Protein AF-A0A223EK12-F1 (afdb_monomer_lite)

Foldseek 3Di:
DDPLDQLVLVVLLVVCVVVVHHSPQFDWDDDDQKIKTKHFAPDPDDGDVVQVVSVVVCCVLLVVLVQDWDKDWDADPPDDHTGIIMIMHGNVSSSSSSVCVVVVVD

Secondary structure (DSSP, 8-state):
------HHHHHHHHHHHHTT--TTSEEEEEETTEEEEEEE---SSS--HHHHHHHHHHHHHHTTTT---EEEEEEPTTSS-EEEEEEEEEHHHHHHHHHHHHTT--

Structure (mmCIF, N/CA/C/O backbone):
data_AF-A0A223EK12-F1
#
_entry.id   AF-A0A223EK12-F1
#
loop_
_atom_site.group_PDB
_atom_site.id
_atom_site.type_symbol
_atom_site.label_atom_id
_atom_site.label_alt_id
_atom_site.label_comp_id
_atom_site.label_asym_id
_atom_site.label_entity_id
_atom_site.label_seq_id
_atom_site.pdbx_PDB_ins_code
_atom_site.Cartn_x
_atom_site.Cartn_y
_atom_site.Cartn_z
_atom_site.occupancy
_atom_site.B_iso_or_equiv
_atom_site.auth_seq_id
_atom_site.auth_comp_id
_atom_site.auth_asym_id
_atom_site.auth_atom_id
_atom_site.pdbx_PDB_model_num
ATOM 1 N N . MET A 1 1 ? -2.792 16.864 22.120 1.00 36.31 1 MET A N 1
ATOM 2 C CA . MET A 1 1 ? -2.594 16.569 20.686 1.00 36.31 1 MET A CA 1
ATOM 3 C C . MET A 1 1 ? -2.280 15.089 20.603 1.00 36.31 1 MET A C 1
ATOM 5 O O . MET A 1 1 ? -1.200 14.706 21.032 1.00 36.31 1 MET A O 1
ATOM 9 N N . GLU A 1 2 ? -3.257 14.258 20.234 1.00 40.16 2 GLU A N 1
ATOM 10 C CA . GLU A 1 2 ? -3.066 12.803 20.149 1.00 40.16 2 GLU A CA 1
ATOM 11 C C . GLU A 1 2 ? -1.922 12.493 19.183 1.00 40.16 2 GLU A C 1
ATOM 13 O O . GLU A 1 2 ? -1.894 12.980 18.052 1.00 40.16 2 GLU A O 1
ATOM 18 N N . GLN A 1 3 ? -0.952 11.708 19.649 1.00 45.91 3 GLN A N 1
ATOM 19 C CA . GLN A 1 3 ? 0.019 11.071 18.773 1.00 45.91 3 GLN A CA 1
ATOM 20 C C . GLN A 1 3 ? -0.761 10.086 17.897 1.00 45.91 3 GLN A C 1
ATOM 22 O O . GLN A 1 3 ? -1.006 8.960 18.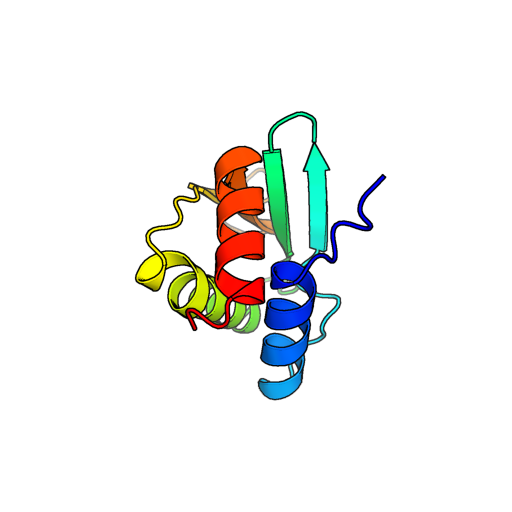311 1.00 45.91 3 GLN A O 1
ATOM 27 N N . ASN A 1 4 ? -1.193 10.525 16.713 1.00 59.78 4 ASN A N 1
ATOM 28 C CA . ASN A 1 4 ? -1.790 9.648 15.710 1.00 59.78 4 ASN A CA 1
ATOM 29 C C . ASN A 1 4 ? -0.726 8.626 15.295 1.00 59.78 4 ASN A C 1
ATOM 31 O O . ASN A 1 4 ? 0.148 8.914 14.475 1.00 59.78 4 ASN A O 1
ATOM 35 N N . HIS A 1 5 ? -0.749 7.456 15.922 1.00 80.81 5 HIS A N 1
ATOM 36 C CA . HIS A 1 5 ? 0.111 6.351 15.548 1.00 80.81 5 HIS A CA 1
ATOM 37 C C . HIS A 1 5 ? -0.327 5.878 14.157 1.00 80.81 5 HIS A C 1
ATOM 39 O O . HIS A 1 5 ? -1.495 5.555 13.953 1.00 80.81 5 HIS A O 1
ATOM 45 N N . ASP A 1 6 ? 0.586 5.862 13.184 1.00 93.06 6 ASP A N 1
ATOM 46 C CA . ASP A 1 6 ? 0.272 5.374 11.838 1.00 93.06 6 ASP A CA 1
ATOM 47 C C . ASP A 1 6 ? 0.286 3.835 11.830 1.00 93.06 6 ASP A C 1
ATOM 49 O O . ASP A 1 6 ? 1.257 3.174 11.437 1.00 93.06 6 ASP A O 1
ATOM 53 N N . TYR A 1 7 ? -0.790 3.260 12.370 1.00 95.75 7 TYR A N 1
ATOM 54 C CA . TYR A 1 7 ? -1.022 1.825 12.474 1.00 95.75 7 TYR A CA 1
ATOM 55 C C . TYR A 1 7 ? -0.958 1.141 11.111 1.00 95.75 7 TYR A C 1
ATOM 57 O O . TYR A 1 7 ? -0.351 0.074 10.998 1.00 95.75 7 TYR A O 1
ATOM 65 N N . TYR A 1 8 ? -1.525 1.753 10.068 1.00 97.44 8 TYR A N 1
ATOM 66 C CA . TYR A 1 8 ? -1.542 1.141 8.745 1.00 97.44 8 TYR A CA 1
ATOM 67 C C . TYR A 1 8 ? -0.163 1.124 8.094 1.00 97.44 8 TYR A C 1
ATOM 69 O O . TYR A 1 8 ? 0.270 0.080 7.599 1.00 97.44 8 TYR A O 1
ATOM 77 N N . GLN A 1 9 ? 0.578 2.234 8.151 1.00 97.44 9 GLN A N 1
ATOM 78 C CA . GLN A 1 9 ? 1.952 2.260 7.661 1.00 97.44 9 GLN A CA 1
ATOM 79 C C . GLN A 1 9 ? 2.816 1.214 8.377 1.00 97.44 9 GLN A C 1
ATOM 81 O O . GLN A 1 9 ? 3.620 0.524 7.739 1.00 97.44 9 GLN A O 1
ATOM 86 N N . ASN A 1 10 ? 2.650 1.071 9.692 1.00 96.50 10 ASN A N 1
ATOM 87 C CA . ASN A 1 10 ? 3.373 0.079 10.481 1.00 96.50 10 ASN A CA 1
ATOM 88 C C . ASN A 1 10 ? 2.979 -1.358 10.116 1.00 96.50 10 ASN A C 1
ATOM 90 O O . ASN A 1 10 ? 3.866 -2.202 9.959 1.00 96.50 10 ASN A O 1
ATOM 94 N N . LEU A 1 11 ? 1.686 -1.633 9.934 1.00 97.06 11 LEU A N 1
ATOM 95 C CA . LEU A 1 11 ? 1.184 -2.930 9.484 1.00 97.06 11 LEU A CA 1
ATOM 96 C C . LEU A 1 11 ? 1.762 -3.297 8.115 1.00 97.06 11 LEU A C 1
ATOM 98 O O . LEU A 1 11 ? 2.393 -4.345 7.984 1.00 97.06 11 LEU A O 1
ATOM 102 N N . LEU A 1 12 ? 1.629 -2.418 7.118 1.00 98.06 12 LEU A N 1
ATOM 103 C CA . LEU A 1 12 ? 2.088 -2.701 5.759 1.00 98.06 12 LEU A CA 1
ATOM 104 C C . LEU A 1 12 ? 3.598 -2.967 5.716 1.00 98.06 12 LEU A C 1
ATOM 106 O O . LEU A 1 12 ? 4.042 -3.910 5.062 1.00 98.06 12 LEU A O 1
ATOM 110 N N . LYS A 1 13 ? 4.401 -2.192 6.459 1.00 97.94 13 LYS A N 1
ATOM 111 C CA . LYS A 1 13 ? 5.852 -2.421 6.568 1.00 97.94 13 LYS A CA 1
ATOM 112 C C . LYS A 1 13 ? 6.188 -3.764 7.220 1.00 97.94 13 LYS A C 1
ATOM 114 O O . LYS A 1 13 ? 7.140 -4.416 6.791 1.00 97.94 13 LYS A O 1
ATOM 119 N N . ARG A 1 14 ? 5.435 -4.182 8.245 1.00 97.56 14 ARG A N 1
ATOM 120 C CA . ARG A 1 14 ? 5.609 -5.496 8.890 1.00 97.56 14 ARG A CA 1
ATOM 121 C C . ARG A 1 14 ? 5.259 -6.636 7.938 1.00 97.56 14 ARG A C 1
ATOM 123 O O . ARG A 1 14 ? 6.043 -7.574 7.845 1.00 97.56 14 ARG A O 1
ATOM 130 N N . LEU A 1 15 ? 4.155 -6.521 7.201 1.00 97.88 15 LEU A N 1
ATOM 131 C CA . LEU A 1 15 ? 3.748 -7.507 6.196 1.00 97.88 15 LEU A CA 1
ATOM 132 C C . LEU A 1 15 ? 4.772 -7.609 5.058 1.00 97.88 15 LEU A C 1
ATOM 134 O O . LEU A 1 15 ? 5.193 -8.707 4.718 1.00 97.88 15 LEU A O 1
ATOM 138 N N . CYS A 1 16 ? 5.283 -6.476 4.559 1.00 98.12 16 CYS A N 1
ATOM 139 C CA . CYS A 1 16 ? 6.381 -6.482 3.587 1.00 98.12 16 CYS A CA 1
ATOM 140 C C . CYS A 1 16 ? 7.594 -7.254 4.121 1.00 98.12 16 CYS A C 1
ATOM 142 O O . CYS A 1 16 ? 8.130 -8.113 3.429 1.00 98.12 16 CYS A O 1
ATOM 144 N N . LYS A 1 17 ? 8.005 -6.987 5.370 1.00 98.12 17 LYS A N 1
ATOM 145 C CA . LYS A 1 17 ? 9.133 -7.691 5.993 1.00 98.12 17 LYS A CA 1
ATOM 146 C C . LYS A 1 17 ? 8.875 -9.199 6.113 1.00 98.12 17 LYS A C 1
ATOM 148 O O . LYS A 1 17 ? 9.807 -9.968 5.899 1.00 98.12 17 LYS A O 1
ATOM 153 N N . ALA A 1 18 ? 7.650 -9.611 6.446 1.00 97.62 18 ALA A N 1
ATOM 154 C CA . ALA A 1 18 ? 7.262 -11.022 6.518 1.00 97.62 18 ALA A CA 1
ATOM 155 C C . ALA A 1 18 ? 7.359 -11.723 5.148 1.00 97.62 18 ALA A C 1
ATOM 157 O O . ALA A 1 18 ? 7.792 -12.869 5.080 1.00 97.62 18 ALA A O 1
ATOM 158 N N . ASP A 1 19 ? 7.079 -10.997 4.064 1.00 96.19 19 ASP A N 1
ATOM 159 C CA . ASP A 1 19 ? 7.184 -11.475 2.679 1.00 96.19 19 ASP A CA 1
ATOM 160 C C . ASP A 1 19 ? 8.599 -11.355 2.074 1.00 96.19 19 ASP A C 1
ATOM 162 O O . ASP A 1 19 ? 8.779 -11.527 0.865 1.00 96.19 19 ASP A O 1
ATOM 166 N N . ASN A 1 20 ? 9.619 -11.068 2.893 1.00 97.00 20 ASN A N 1
ATOM 167 C CA . ASN A 1 20 ? 10.999 -10.780 2.472 1.00 97.00 20 ASN A CA 1
ATOM 168 C C . ASN A 1 20 ? 11.133 -9.576 1.518 1.00 97.00 20 ASN A C 1
ATOM 170 O O . ASN A 1 20 ? 12.100 -9.471 0.767 1.00 97.00 20 ASN A O 1
ATOM 174 N N . ILE A 1 21 ? 10.190 -8.635 1.575 1.00 97.38 21 ILE A N 1
ATOM 175 C CA . ILE A 1 21 ? 10.208 -7.378 0.826 1.00 97.38 21 ILE A CA 1
ATOM 176 C C . ILE A 1 21 ? 10.767 -6.272 1.725 1.00 97.38 21 ILE A C 1
ATOM 178 O O . ILE A 1 21 ? 10.422 -6.150 2.904 1.00 97.38 21 ILE A O 1
ATOM 182 N N . SER A 1 22 ? 11.616 -5.406 1.168 1.00 96.81 22 SER A N 1
ATOM 183 C CA . SER A 1 22 ? 12.147 -4.263 1.917 1.00 96.81 22 SER A CA 1
ATOM 184 C C . SER A 1 22 ? 11.012 -3.363 2.441 1.00 96.81 22 SER A C 1
ATOM 186 O O . SER A 1 22 ? 10.236 -2.836 1.639 1.00 96.81 22 SER A O 1
ATOM 188 N N . PRO A 1 23 ? 10.943 -3.057 3.754 1.00 96.38 23 PRO A N 1
ATOM 189 C CA . PRO A 1 23 ? 9.908 -2.181 4.317 1.00 96.38 23 PRO A CA 1
ATOM 190 C C . PRO A 1 23 ? 10.051 -0.715 3.872 1.00 96.38 23 PRO A C 1
ATOM 192 O O . PRO A 1 23 ? 9.219 0.124 4.201 1.00 96.38 23 PRO A O 1
ATOM 195 N N . ARG A 1 24 ? 11.121 -0.380 3.137 1.00 96.06 24 ARG A N 1
ATOM 196 C CA . ARG A 1 24 ? 11.322 0.935 2.507 1.00 96.06 24 ARG A CA 1
ATOM 197 C C . ARG A 1 24 ? 10.750 1.013 1.088 1.00 96.06 24 ARG A C 1
ATOM 199 O O . ARG A 1 24 ? 10.794 2.087 0.489 1.00 96.06 24 ARG A O 1
ATOM 206 N N . LYS A 1 25 ? 10.279 -0.112 0.537 1.00 96.19 25 LYS A N 1
ATOM 207 C CA . LYS A 1 25 ? 9.710 -0.182 -0.809 1.00 96.19 25 LYS A CA 1
ATOM 208 C C . LYS A 1 25 ? 8.378 0.568 -0.923 1.00 96.19 25 LYS A C 1
ATOM 210 O O . LYS A 1 25 ? 8.308 1.417 -1.810 1.00 96.19 25 LYS A O 1
ATOM 215 N N . PRO A 1 26 ? 7.374 0.353 -0.046 1.00 97.69 26 PRO A N 1
ATOM 216 C CA . PRO A 1 26 ? 6.223 1.246 0.014 1.00 97.69 26 PRO A CA 1
ATOM 217 C C . PRO A 1 26 ? 6.640 2.572 0.663 1.00 97.69 26 PRO A C 1
ATOM 219 O O . PRO A 1 26 ? 6.977 2.629 1.850 1.00 97.69 26 PRO A O 1
ATOM 222 N N . ARG A 1 27 ? 6.643 3.652 -0.119 1.00 98.00 27 ARG A N 1
ATOM 223 C CA . ARG A 1 27 ? 6.964 5.002 0.363 1.00 98.00 27 ARG A CA 1
ATOM 224 C C . ARG A 1 27 ? 5.688 5.797 0.557 1.00 98.00 27 ARG A C 1
ATOM 226 O O . ARG A 1 27 ? 4.921 5.949 -0.380 1.00 98.00 27 ARG A O 1
ATOM 233 N N . PHE A 1 28 ? 5.495 6.307 1.763 1.00 97.75 28 PHE A N 1
ATOM 234 C CA . PHE A 1 28 ? 4.313 7.074 2.128 1.00 97.75 28 PHE A CA 1
ATOM 235 C C . PHE A 1 28 ? 4.601 8.557 1.951 1.00 97.75 28 PHE A C 1
ATOM 237 O O . PHE A 1 28 ? 5.664 9.035 2.349 1.00 97.75 28 PHE A O 1
ATOM 244 N N . GLU A 1 29 ? 3.642 9.264 1.381 1.00 97.06 29 GLU A N 1
ATOM 245 C CA . GLU A 1 29 ? 3.665 10.700 1.172 1.00 97.06 29 GLU A CA 1
ATOM 246 C C . GLU A 1 29 ? 2.306 11.270 1.578 1.00 97.06 29 GLU A C 1
ATOM 248 O O . GLU A 1 29 ? 1.264 10.729 1.215 1.00 97.06 29 GLU A O 1
ATOM 253 N N . ASN A 1 30 ? 2.320 12.350 2.355 1.00 95.38 30 ASN A N 1
ATOM 254 C CA . ASN A 1 30 ? 1.114 13.069 2.748 1.00 95.38 30 ASN A CA 1
ATOM 255 C C . ASN A 1 30 ? 1.078 14.382 1.967 1.00 95.38 30 ASN A C 1
ATOM 257 O O . ASN A 1 30 ? 1.989 15.196 2.119 1.00 95.38 30 ASN A O 1
ATOM 261 N N . ILE A 1 31 ? 0.042 14.585 1.154 1.00 93.19 31 ILE A N 1
ATOM 262 C CA . ILE A 1 31 ? -0.157 15.806 0.366 1.00 93.19 31 ILE A CA 1
ATOM 263 C C . ILE A 1 31 ? -1.567 16.303 0.649 1.00 93.19 31 ILE A C 1
ATOM 265 O O . ILE A 1 31 ? -2.527 15.643 0.268 1.00 93.19 31 ILE A O 1
ATOM 269 N N . GLU A 1 32 ? -1.685 17.455 1.311 1.00 92.88 32 GLU A N 1
ATOM 270 C CA . GLU A 1 32 ? -2.973 18.085 1.636 1.00 92.88 32 GLU A CA 1
ATOM 271 C C . GLU A 1 32 ? -3.965 17.096 2.295 1.00 92.88 32 GLU A C 1
ATOM 273 O O . GLU A 1 32 ? -3.774 16.686 3.453 1.00 92.88 32 GLU A O 1
ATOM 278 N N . ASP A 1 33 ? -4.993 16.701 1.538 1.00 95.25 33 ASP A N 1
ATOM 279 C CA . ASP A 1 33 ? -6.088 15.807 1.920 1.00 95.25 33 ASP A CA 1
ATOM 280 C C . ASP A 1 33 ? -5.938 14.384 1.359 1.00 95.25 33 ASP A C 1
ATOM 282 O O . ASP A 1 33 ? -6.898 13.609 1.336 1.00 95.25 33 ASP A O 1
ATOM 286 N N . LEU A 1 34 ? -4.728 14.012 0.939 1.00 96.94 34 LEU A N 1
ATOM 287 C CA . LEU A 1 34 ? -4.395 12.706 0.384 1.00 96.94 34 LEU A CA 1
ATOM 288 C C . LEU A 1 34 ? -3.227 12.052 1.127 1.00 96.94 34 LEU A C 1
ATOM 290 O O . LEU A 1 34 ? -2.255 12.703 1.520 1.00 96.94 34 LEU A O 1
ATOM 294 N N . VAL A 1 35 ? -3.302 10.727 1.244 1.00 97.94 35 VAL A N 1
ATOM 295 C CA . VAL A 1 35 ? -2.173 9.877 1.635 1.00 97.94 35 VAL A CA 1
ATOM 296 C C . VAL A 1 35 ? -1.846 8.958 0.471 1.00 97.94 35 VAL A C 1
ATOM 298 O O . VAL A 1 35 ? -2.703 8.201 0.014 1.00 97.94 35 VAL A O 1
ATOM 301 N N . ILE A 1 36 ? -0.614 9.034 -0.022 1.00 98.44 36 ILE A N 1
ATOM 302 C CA . ILE A 1 36 ? -0.156 8.314 -1.208 1.00 98.44 36 ILE A CA 1
ATOM 303 C C . ILE A 1 36 ? 0.917 7.308 -0.805 1.00 98.44 36 ILE A C 1
ATOM 305 O O . ILE A 1 36 ? 1.894 7.648 -0.140 1.00 98.44 36 ILE A O 1
ATOM 309 N N . ILE A 1 37 ? 0.759 6.062 -1.239 1.00 98.50 37 ILE A N 1
ATOM 310 C CA . ILE A 1 37 ? 1.763 5.008 -1.124 1.00 98.50 37 ILE A CA 1
ATOM 311 C C . ILE A 1 37 ? 2.353 4.772 -2.510 1.00 98.50 37 ILE A C 1
ATOM 313 O O . ILE A 1 37 ? 1.700 4.229 -3.400 1.00 98.50 37 ILE A O 1
ATOM 317 N N . HIS A 1 38 ? 3.608 5.165 -2.689 1.00 98.31 38 HIS A N 1
ATOM 318 C CA . HIS A 1 38 ? 4.380 4.910 -3.898 1.00 98.31 38 HIS A CA 1
ATOM 319 C C . HIS A 1 38 ? 5.079 3.561 -3.800 1.00 98.31 38 HIS A C 1
ATOM 321 O O . HIS A 1 38 ? 5.876 3.328 -2.887 1.00 98.31 38 HIS A O 1
ATOM 327 N N . VAL A 1 39 ? 4.844 2.700 -4.785 1.00 97.94 39 VAL A N 1
ATOM 328 C CA . VAL A 1 39 ? 5.511 1.405 -4.928 1.00 97.94 39 VAL A CA 1
ATOM 329 C C . VAL A 1 39 ? 6.304 1.416 -6.229 1.00 97.94 39 VAL A C 1
ATOM 331 O O . VAL A 1 39 ? 5.751 1.276 -7.321 1.00 97.94 39 VAL A O 1
ATOM 334 N N . LYS A 1 40 ? 7.614 1.655 -6.116 1.00 97.06 40 LYS A N 1
ATOM 335 C CA . LYS A 1 40 ? 8.500 1.811 -7.273 1.00 97.06 40 LYS A CA 1
ATOM 336 C C . LYS A 1 40 ? 8.842 0.462 -7.908 1.00 97.06 40 LYS A C 1
ATOM 338 O O . LYS A 1 40 ? 9.268 -0.460 -7.210 1.00 97.06 40 LYS A O 1
ATOM 343 N N . ASN A 1 41 ? 8.736 0.398 -9.233 1.00 96.19 41 ASN A N 1
ATOM 344 C CA . ASN A 1 41 ? 9.272 -0.682 -10.048 1.00 96.19 41 ASN A CA 1
ATOM 345 C C . ASN A 1 41 ? 10.785 -0.484 -10.220 1.00 96.19 41 ASN A C 1
ATOM 347 O O . ASN A 1 41 ? 11.228 0.547 -10.728 1.00 96.19 41 ASN A O 1
ATOM 351 N N . HIS A 1 42 ? 11.593 -1.452 -9.788 1.00 93.25 42 HIS A N 1
ATOM 352 C CA . HIS A 1 42 ? 13.054 -1.349 -9.907 1.00 93.25 42 HIS A CA 1
ATOM 353 C C . HIS A 1 42 ? 13.599 -2.026 -11.167 1.00 93.25 42 HIS A C 1
ATOM 355 O O . HIS A 1 42 ? 14.759 -1.807 -11.520 1.00 93.25 42 HIS A O 1
ATOM 361 N N . LEU A 1 43 ? 12.778 -2.812 -11.869 1.00 92.25 43 LEU A N 1
ATOM 362 C CA . LEU A 1 43 ? 13.200 -3.486 -13.089 1.00 92.25 43 LEU A CA 1
ATOM 363 C C . LEU A 1 43 ? 13.284 -2.512 -14.272 1.00 92.25 43 LEU A C 1
ATOM 365 O O . LEU A 1 43 ? 12.510 -1.558 -14.412 1.00 92.25 43 LEU A O 1
ATOM 369 N N . LYS A 1 44 ? 14.280 -2.742 -15.133 1.00 88.00 44 LYS A N 1
ATOM 370 C CA . LYS A 1 44 ? 14.411 -2.009 -16.398 1.00 88.00 44 LYS A CA 1
ATOM 371 C C . LYS A 1 44 ? 13.404 -2.499 -17.432 1.00 88.00 44 LYS A C 1
ATOM 373 O O . LYS A 1 44 ? 12.830 -1.685 -18.147 1.00 88.00 44 LYS A O 1
ATOM 378 N N . GLU A 1 45 ? 13.182 -3.804 -17.453 1.00 87.19 45 GLU A N 1
ATOM 379 C CA . GLU A 1 45 ? 12.268 -4.493 -18.353 1.00 87.19 45 GLU A CA 1
ATOM 380 C C . GLU A 1 45 ? 11.321 -5.353 -17.517 1.00 87.19 45 GLU A C 1
ATOM 382 O O . GLU A 1 45 ? 11.748 -6.027 -16.578 1.00 87.19 45 GLU A O 1
ATOM 387 N N . GLY A 1 46 ? 10.028 -5.291 -17.835 1.00 88.19 46 GLY A N 1
ATOM 388 C CA . GLY A 1 46 ? 8.984 -5.982 -17.085 1.00 88.19 46 GLY A CA 1
ATOM 389 C C . GLY A 1 46 ? 8.587 -5.294 -15.776 1.00 88.19 46 GLY A C 1
ATOM 390 O O . GLY A 1 46 ? 8.863 -4.111 -15.541 1.00 88.19 46 GLY A O 1
ATOM 391 N N . VAL A 1 47 ? 7.890 -6.059 -14.935 1.00 91.62 47 VAL A N 1
ATOM 392 C CA . VAL A 1 47 ? 7.328 -5.578 -13.673 1.00 91.62 47 VAL A CA 1
ATOM 393 C C . VAL A 1 47 ? 7.873 -6.382 -12.504 1.00 91.62 47 VAL A C 1
ATOM 395 O O . VAL A 1 47 ? 7.844 -7.609 -12.483 1.00 91.62 47 VAL A O 1
ATOM 398 N N . ASP A 1 48 ? 8.363 -5.649 -11.518 1.00 93.31 48 ASP A N 1
ATOM 399 C CA . ASP A 1 48 ? 8.843 -6.151 -10.246 1.00 93.31 48 ASP A CA 1
ATOM 400 C C . ASP A 1 48 ? 7.705 -6.841 -9.480 1.00 93.31 48 ASP A C 1
ATOM 402 O O . ASP A 1 48 ? 6.715 -6.213 -9.098 1.00 93.31 48 ASP A O 1
ATOM 406 N N . LEU A 1 49 ? 7.842 -8.151 -9.260 1.00 95.25 49 LEU A N 1
ATOM 407 C CA . LEU A 1 49 ? 6.821 -8.965 -8.598 1.00 95.25 49 LEU A CA 1
ATOM 408 C C . LEU A 1 49 ? 6.476 -8.438 -7.198 1.00 95.25 49 LEU A C 1
ATOM 410 O O . LEU A 1 49 ? 5.330 -8.552 -6.761 1.00 95.25 49 LEU A O 1
ATOM 414 N N . GLU A 1 50 ? 7.431 -7.831 -6.491 1.00 96.19 50 GLU A N 1
ATOM 415 C CA . GLU A 1 50 ? 7.157 -7.275 -5.167 1.00 96.19 50 GLU A CA 1
ATOM 416 C C . GLU A 1 50 ? 6.175 -6.096 -5.242 1.00 96.19 50 GLU A C 1
ATOM 418 O O . GLU A 1 50 ? 5.450 -5.865 -4.278 1.00 96.19 50 GLU A O 1
ATOM 423 N N . CYS A 1 51 ? 6.090 -5.375 -6.372 1.00 95.75 51 CYS A N 1
ATOM 424 C CA . CYS A 1 51 ? 5.061 -4.349 -6.556 1.00 95.75 51 CYS A CA 1
ATOM 425 C C . CYS A 1 51 ? 3.663 -4.963 -6.451 1.00 95.75 51 CYS A C 1
ATOM 427 O O . CYS A 1 51 ? 2.829 -4.464 -5.702 1.00 95.75 51 CYS A O 1
ATOM 429 N N . PHE A 1 52 ? 3.427 -6.084 -7.135 1.00 95.38 52 PHE A N 1
ATOM 430 C CA . PHE A 1 52 ? 2.147 -6.789 -7.078 1.00 95.38 52 PHE A CA 1
ATOM 431 C C . PHE A 1 52 ? 1.881 -7.426 -5.720 1.00 95.38 52 PHE A C 1
ATOM 433 O O . PHE A 1 52 ? 0.745 -7.399 -5.258 1.00 95.38 52 PHE A O 1
ATOM 440 N N . LYS A 1 53 ? 2.912 -7.950 -5.049 1.00 97.88 53 LYS A N 1
ATOM 441 C CA . LYS A 1 53 ? 2.764 -8.456 -3.678 1.00 97.88 53 LYS A CA 1
ATOM 442 C C . LYS A 1 53 ? 2.331 -7.347 -2.719 1.00 97.88 53 LYS A C 1
ATOM 444 O O . LYS A 1 53 ? 1.376 -7.537 -1.979 1.00 97.88 53 LYS A O 1
ATOM 449 N N . ILE A 1 54 ? 2.958 -6.169 -2.783 1.00 98.19 54 ILE A N 1
ATOM 450 C CA . ILE A 1 54 ? 2.560 -5.018 -1.955 1.00 98.19 54 ILE A CA 1
ATOM 451 C C . ILE A 1 54 ? 1.128 -4.581 -2.275 1.00 98.19 54 ILE A C 1
ATOM 453 O O . ILE A 1 54 ? 0.354 -4.332 -1.354 1.00 98.19 54 ILE A O 1
ATOM 457 N N . LEU A 1 55 ? 0.752 -4.518 -3.557 1.00 97.19 55 LEU A N 1
ATOM 458 C CA . LEU A 1 55 ? -0.630 -4.225 -3.943 1.00 97.19 55 LEU A CA 1
ATOM 459 C C . LEU A 1 55 ? -1.597 -5.247 -3.351 1.00 97.19 55 LEU A C 1
ATOM 461 O O . LEU A 1 55 ? -2.595 -4.859 -2.755 1.00 97.19 55 LEU A O 1
ATOM 465 N N . ASN A 1 56 ? -1.280 -6.538 -3.450 1.00 97.88 56 ASN A N 1
ATOM 4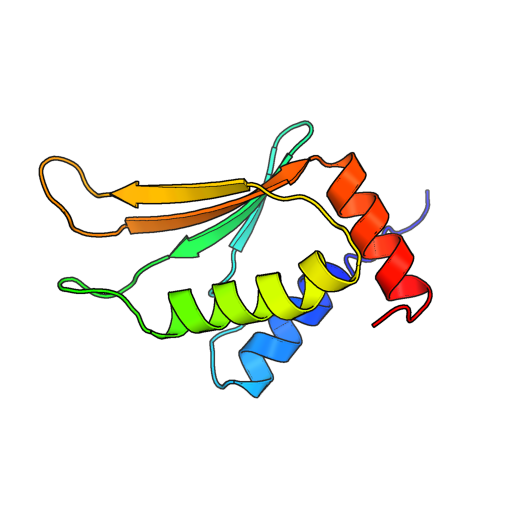66 C CA . ASN A 1 56 ? -2.095 -7.599 -2.876 1.00 97.88 56 ASN A CA 1
ATOM 467 C C . ASN A 1 56 ? -2.249 -7.449 -1.353 1.00 97.88 56 ASN A C 1
ATOM 469 O O . ASN A 1 56 ? -3.363 -7.566 -0.854 1.00 97.88 56 ASN A O 1
ATOM 473 N N . LEU A 1 57 ? -1.179 -7.110 -0.623 1.00 98.06 57 LEU A N 1
ATOM 474 C CA . LEU 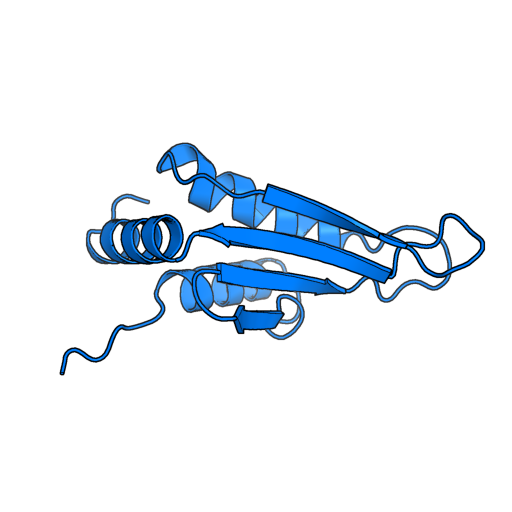A 1 57 ? -1.252 -6.829 0.818 1.00 98.06 57 LEU A CA 1
ATOM 475 C C . LEU A 1 57 ? -2.179 -5.646 1.129 1.00 98.06 57 LEU A C 1
ATOM 477 O O . LEU A 1 57 ? -2.954 -5.7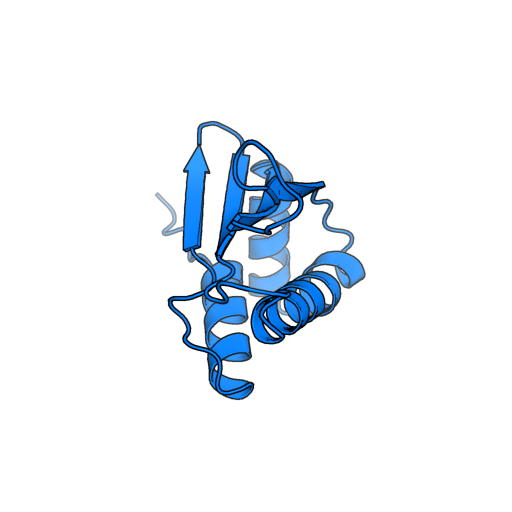02 2.082 1.00 98.06 57 LEU A O 1
ATOM 481 N N . ILE A 1 58 ? -2.138 -4.585 0.318 1.00 98.00 58 ILE A N 1
ATOM 482 C CA . ILE A 1 58 ? -3.045 -3.438 0.462 1.00 98.00 58 ILE A CA 1
ATOM 483 C C . ILE A 1 58 ? -4.494 -3.861 0.204 1.00 98.00 58 ILE A C 1
ATOM 485 O O . ILE A 1 58 ? -5.369 -3.542 1.004 1.00 98.00 58 ILE A O 1
ATOM 489 N N . TYR A 1 59 ? -4.757 -4.622 -0.862 1.00 97.56 59 TYR A N 1
ATOM 490 C CA . TYR A 1 59 ? -6.097 -5.147 -1.135 1.00 97.56 59 TYR A CA 1
ATOM 491 C C . TYR A 1 59 ? -6.605 -6.004 0.031 1.00 97.56 59 TYR A C 1
ATOM 493 O O . TYR A 1 59 ? -7.717 -5.790 0.502 1.00 97.56 59 TYR A O 1
ATOM 501 N N . GLN A 1 60 ? -5.778 -6.911 0.550 1.00 96.31 60 GLN A N 1
ATOM 502 C CA . GLN A 1 60 ? -6.134 -7.809 1.652 1.00 96.31 60 GLN A CA 1
ATOM 503 C C . GLN A 1 60 ? -6.379 -7.094 2.984 1.00 96.31 60 GLN A C 1
ATOM 505 O O . GLN A 1 60 ? -7.088 -7.632 3.824 1.00 96.31 60 GLN A O 1
ATOM 510 N N . THR A 1 61 ? -5.811 -5.907 3.196 1.00 96.50 61 THR A N 1
ATOM 511 C CA . THR A 1 61 ? -5.924 -5.191 4.479 1.00 96.50 61 THR A CA 1
ATOM 512 C C . THR A 1 61 ? -6.915 -4.032 4.438 1.00 96.50 61 THR A C 1
ATOM 514 O O . THR A 1 61 ? -7.605 -3.790 5.422 1.00 96.50 61 THR A O 1
ATOM 517 N N . ALA A 1 62 ? -7.037 -3.325 3.314 1.00 96.69 62 ALA A N 1
ATOM 518 C CA . ALA A 1 62 ? -7.923 -2.169 3.195 1.00 96.69 62 ALA A CA 1
ATOM 519 C C . ALA A 1 62 ? -9.342 -2.541 2.726 1.00 96.69 62 ALA A C 1
ATOM 521 O O . ALA A 1 62 ? -10.322 -1.994 3.239 1.00 96.69 62 ALA A O 1
ATOM 522 N N . VAL A 1 63 ? -9.480 -3.479 1.777 1.00 96.06 63 VAL A N 1
ATOM 523 C CA . VAL A 1 63 ? -10.789 -3.813 1.183 1.00 96.06 63 VAL A CA 1
ATOM 524 C C . VAL A 1 63 ? -11.741 -4.490 2.171 1.00 96.06 63 VAL A C 1
ATOM 526 O O . VAL A 1 63 ? -12.892 -4.054 2.226 1.00 96.06 63 VAL A O 1
ATOM 529 N N . PRO A 1 64 ? -11.327 -5.480 2.991 1.00 96.12 64 PRO A N 1
ATOM 530 C CA . PRO A 1 64 ? -12.229 -6.085 3.978 1.00 96.12 64 PRO A CA 1
ATOM 531 C C . PRO A 1 64 ? -12.788 -5.076 4.986 1.00 96.12 64 PRO A C 1
ATOM 533 O O . PRO A 1 64 ? -13.906 -5.225 5.470 1.00 96.12 64 PRO A O 1
ATOM 536 N N . LEU A 1 65 ? -12.044 -3.999 5.243 1.00 96.19 65 LEU A N 1
ATOM 537 C CA . LEU A 1 65 ? -12.456 -2.911 6.126 1.00 96.19 65 LEU A CA 1
ATOM 538 C C . LEU A 1 65 ? -13.393 -1.897 5.449 1.00 96.19 65 LEU A C 1
ATOM 540 O O . LEU A 1 65 ? -13.834 -0.947 6.105 1.00 96.19 65 LEU A O 1
ATOM 544 N N . GLY A 1 66 ? -13.703 -2.080 4.162 1.00 96.06 66 GLY A N 1
ATOM 545 C CA . GLY A 1 66 ? -14.514 -1.166 3.359 1.00 96.06 66 GLY A CA 1
ATOM 546 C C . GLY A 1 66 ? -13.813 0.156 3.039 1.00 96.06 66 GLY A C 1
ATOM 547 O O . GLY A 1 66 ? -14.485 1.132 2.704 1.00 96.06 66 GLY A O 1
ATOM 548 N N . ILE A 1 67 ? -12.483 0.215 3.169 1.00 97.75 67 ILE A N 1
ATOM 549 C CA . ILE A 1 67 ? -11.706 1.432 2.926 1.00 97.75 67 ILE A CA 1
ATOM 550 C C . ILE A 1 67 ? -11.486 1.604 1.428 1.00 97.75 67 ILE A C 1
ATOM 552 O O . ILE A 1 67 ? -10.981 0.712 0.745 1.00 97.75 67 ILE A O 1
ATOM 556 N N . LYS A 1 68 ? -11.852 2.782 0.922 1.00 96.00 68 LYS A N 1
ATOM 557 C CA . LYS A 1 68 ? -11.678 3.140 -0.483 1.00 96.00 68 LYS A CA 1
ATOM 558 C C . LYS A 1 68 ? -10.287 3.712 -0.721 1.00 96.00 68 LYS A C 1
ATOM 560 O O . LYS A 1 68 ? -9.757 4.474 0.085 1.00 96.00 68 LYS A O 1
ATOM 565 N N . PHE A 1 69 ? -9.724 3.369 -1.869 1.00 97.94 69 PHE A N 1
ATOM 566 C CA . PHE A 1 69 ? -8.503 3.958 -2.392 1.00 97.94 69 PHE A CA 1
ATOM 567 C C . PHE A 1 69 ? -8.525 3.909 -3.915 1.00 97.94 69 PHE A C 1
ATOM 569 O O . PHE A 1 69 ? -9.221 3.090 -4.514 1.00 97.94 69 PHE A O 1
ATOM 576 N N . ASN A 1 70 ? -7.735 4.777 -4.532 1.00 97.81 70 ASN A N 1
ATOM 577 C CA . ASN A 1 70 ? -7.483 4.758 -5.963 1.00 97.81 70 ASN A CA 1
ATOM 578 C C . ASN A 1 70 ? -6.114 4.147 -6.241 1.00 97.81 70 ASN A C 1
ATOM 580 O O . ASN A 1 70 ? -5.173 4.327 -5.469 1.00 97.81 70 ASN A O 1
ATOM 584 N N . GLN A 1 71 ? -6.001 3.465 -7.375 1.00 97.25 71 GLN A N 1
ATOM 585 C CA . GLN A 1 71 ? -4.742 2.949 -7.894 1.00 97.25 71 GLN A CA 1
ATOM 586 C C . GLN A 1 71 ? -4.432 3.632 -9.224 1.00 97.25 71 GLN A C 1
ATOM 588 O O . GLN A 1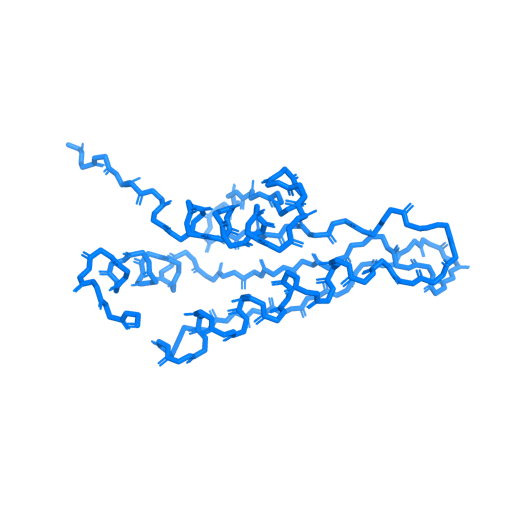 71 ? -5.279 3.669 -10.113 1.00 97.25 71 GLN A O 1
ATOM 593 N N . GLN A 1 72 ? -3.201 4.116 -9.381 1.00 96.69 72 GLN A N 1
ATOM 594 C CA . GLN A 1 72 ? -2.725 4.720 -10.623 1.00 96.69 72 GLN A CA 1
ATOM 595 C C . GLN A 1 72 ? -1.347 4.177 -11.006 1.00 96.69 72 GLN A C 1
ATOM 597 O O . GLN A 1 72 ? -0.447 4.067 -10.173 1.00 96.69 72 GLN A O 1
ATOM 602 N N . LEU A 1 73 ? -1.180 3.842 -12.286 1.00 95.31 73 LEU A N 1
ATOM 603 C CA . LEU A 1 73 ? 0.106 3.459 -12.863 1.00 95.31 73 LEU A CA 1
ATOM 604 C C . LEU A 1 73 ? 0.804 4.701 -13.413 1.00 95.31 73 LEU A C 1
ATOM 606 O O . LEU A 1 73 ? 0.181 5.524 -14.082 1.00 95.31 73 LEU A O 1
ATOM 610 N N . TYR A 1 74 ? 2.104 4.803 -13.164 1.00 95.25 74 TYR A N 1
ATOM 611 C CA . TYR A 1 74 ? 2.965 5.815 -13.760 1.00 95.25 74 TYR A CA 1
ATOM 612 C C . TYR A 1 74 ? 3.998 5.117 -14.630 1.00 95.25 74 TYR A C 1
ATOM 614 O O . TYR A 1 74 ? 4.749 4.262 -14.153 1.00 95.25 74 TYR A O 1
ATOM 622 N N . LEU A 1 75 ? 4.021 5.486 -15.906 1.00 94.88 75 LEU A N 1
ATOM 623 C CA . LEU A 1 75 ? 4.952 4.964 -16.897 1.00 94.88 75 LEU A CA 1
ATOM 624 C C . LEU A 1 75 ? 6.054 5.990 -17.160 1.00 94.88 75 LEU A C 1
ATOM 626 O O . LEU A 1 75 ? 5.847 7.198 -17.016 1.00 94.88 75 LEU A O 1
ATOM 630 N N . TYR A 1 76 ? 7.229 5.513 -17.554 1.00 91.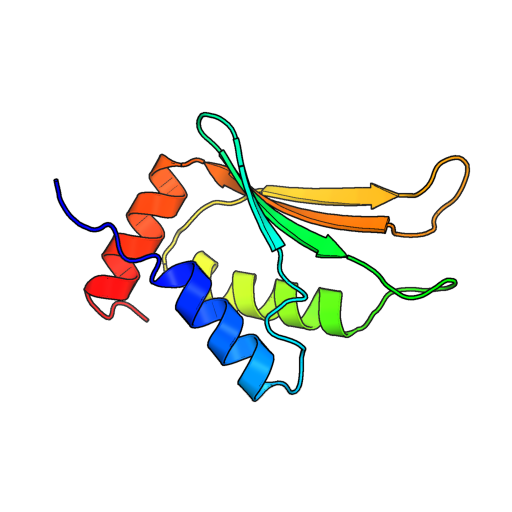81 76 TYR A N 1
ATOM 631 C CA . TYR A 1 76 ? 8.251 6.392 -18.109 1.00 91.81 76 TYR A CA 1
ATOM 632 C C . TYR A 1 76 ? 7.771 7.000 -19.440 1.00 91.81 76 TYR A C 1
ATOM 634 O O . TYR A 1 76 ? 7.018 6.353 -20.168 1.00 91.81 76 TYR A O 1
ATOM 642 N N . PRO A 1 77 ? 8.216 8.220 -19.797 1.00 90.69 77 PRO A N 1
ATOM 643 C CA . PRO A 1 77 ? 7.887 8.811 -21.090 1.00 90.69 77 PRO A CA 1
ATOM 644 C C . PRO A 1 77 ? 8.279 7.897 -22.259 1.00 90.69 77 PRO A C 1
ATOM 646 O O . PRO A 1 77 ? 9.332 7.259 -22.224 1.00 90.69 77 PRO A O 1
ATOM 649 N N . ASN A 1 78 ? 7.468 7.911 -23.319 1.00 86.25 78 ASN A N 1
ATOM 650 C CA . ASN A 1 78 ? 7.737 7.248 -24.601 1.00 86.25 78 ASN A CA 1
ATOM 651 C C . ASN A 1 78 ? 7.844 5.709 -24.553 1.00 86.25 78 ASN A C 1
ATOM 653 O O . ASN A 1 78 ? 8.552 5.123 -25.372 1.00 86.25 78 ASN A O 1
ATOM 657 N N . GLY A 1 79 ? 7.145 5.038 -23.635 1.00 83.75 79 GLY A N 1
ATOM 658 C CA . GLY A 1 79 ? 7.021 3.580 -23.669 1.00 83.75 79 GLY A CA 1
ATOM 659 C C . GLY A 1 79 ? 6.187 2.997 -22.532 1.00 83.75 79 GLY A C 1
ATOM 660 O O . GLY A 1 79 ? 5.646 3.721 -21.702 1.00 83.75 79 GLY A O 1
ATOM 661 N N . ASP A 1 80 ? 6.152 1.666 -22.465 1.00 87.94 80 ASP A N 1
ATOM 662 C CA . ASP A 1 80 ? 5.312 0.914 -21.517 1.00 87.94 80 ASP A CA 1
ATOM 663 C C . ASP A 1 80 ? 6.058 0.501 -20.240 1.00 87.94 80 ASP A C 1
ATOM 665 O O . ASP A 1 80 ? 5.618 -0.354 -19.467 1.00 87.94 80 ASP A O 1
ATOM 669 N N . ARG A 1 81 ? 7.231 1.096 -19.997 1.00 92.06 81 ARG A N 1
ATOM 670 C CA . ARG A 1 81 ? 8.021 0.790 -18.806 1.00 92.06 81 ARG A CA 1
ATOM 671 C C . ARG A 1 81 ? 7.364 1.418 -17.582 1.00 92.06 81 ARG A C 1
ATOM 673 O O . ARG A 1 81 ? 7.330 2.640 -17.448 1.00 92.06 81 ARG A O 1
ATOM 680 N N . LEU A 1 82 ? 6.939 0.578 -16.645 1.00 94.31 82 LEU A N 1
ATOM 681 C CA . LEU A 1 82 ? 6.409 1.014 -15.357 1.00 94.31 82 LEU A CA 1
ATOM 682 C C . LEU A 1 82 ? 7.498 1.714 -14.521 1.00 94.31 82 LEU A C 1
ATOM 684 O O . LEU A 1 82 ? 8.553 1.129 -14.271 1.00 94.31 82 LEU A O 1
ATOM 688 N N . ASP A 1 83 ? 7.236 2.942 -14.064 1.00 95.31 83 ASP A N 1
ATOM 689 C CA . ASP A 1 83 ? 8.027 3.633 -13.030 1.00 95.31 83 ASP A CA 1
ATOM 690 C C . ASP A 1 83 ? 7.534 3.226 -11.640 1.00 95.31 83 ASP A C 1
ATOM 692 O O . ASP A 1 83 ? 8.297 2.730 -10.808 1.00 95.31 83 ASP A O 1
ATOM 696 N N . ARG A 1 84 ? 6.235 3.393 -11.378 1.00 96.44 84 ARG A N 1
ATOM 697 C CA . ARG A 1 84 ? 5.637 3.066 -10.080 1.00 96.44 84 ARG A CA 1
ATOM 698 C C . ARG A 1 84 ? 4.141 2.821 -10.178 1.00 96.44 84 ARG A C 1
ATOM 700 O O . ARG A 1 84 ? 3.480 3.262 -11.116 1.00 96.44 84 ARG A O 1
ATOM 707 N N . VAL A 1 85 ? 3.618 2.193 -9.135 1.00 97.31 85 VAL A N 1
ATOM 708 C CA . VAL A 1 85 ? 2.190 2.201 -8.820 1.00 97.31 85 VAL A CA 1
ATOM 709 C C . VAL A 1 85 ? 1.977 3.127 -7.630 1.00 97.31 85 VAL A C 1
ATOM 711 O O . VAL A 1 85 ? 2.697 3.020 -6.635 1.00 97.31 85 VAL A O 1
ATOM 714 N N . ALA A 1 86 ? 1.025 4.047 -7.739 1.00 98.12 86 ALA A N 1
ATOM 715 C CA . ALA A 1 86 ? 0.594 4.891 -6.634 1.00 98.12 86 ALA A CA 1
ATOM 716 C C . ALA A 1 86 ? -0.757 4.404 -6.116 1.00 98.12 86 ALA A C 1
ATOM 718 O O . ALA A 1 86 ? -1.676 4.159 -6.902 1.00 98.12 86 ALA A O 1
ATOM 719 N N . ILE A 1 87 ? -0.859 4.279 -4.797 1.00 98.50 87 ILE A N 1
ATOM 720 C CA . ILE A 1 87 ? -2.110 4.007 -4.098 1.00 98.50 87 ILE A CA 1
ATOM 721 C C . ILE A 1 87 ? -2.481 5.229 -3.286 1.00 98.50 87 ILE A C 1
ATOM 723 O O . ILE A 1 87 ? -1.726 5.629 -2.405 1.00 98.50 87 ILE A O 1
ATOM 727 N N . THR A 1 88 ? -3.639 5.804 -3.576 1.00 98.50 88 THR A N 1
ATOM 728 C CA . THR A 1 88 ? -4.064 7.078 -3.007 1.00 98.50 88 THR A CA 1
ATOM 729 C C . THR A 1 88 ? -5.321 6.889 -2.181 1.00 98.50 88 THR A C 1
ATOM 731 O O . THR A 1 88 ? -6.360 6.472 -2.693 1.00 98.50 88 THR A O 1
ATOM 734 N N . PHE A 1 89 ? -5.231 7.255 -0.910 1.00 98.44 89 PHE A N 1
ATOM 735 C CA . PHE A 1 89 ? -6.354 7.352 0.009 1.00 98.44 89 PHE A CA 1
ATOM 736 C C . PHE A 1 89 ? -6.756 8.816 0.147 1.00 98.44 89 PHE A C 1
ATOM 738 O O . PHE A 1 89 ? -5.890 9.690 0.251 1.00 98.44 89 PHE A O 1
ATOM 745 N N . ASN A 1 90 ? -8.060 9.085 0.231 1.00 97.56 90 ASN A N 1
ATOM 746 C CA . ASN A 1 90 ? -8.492 10.318 0.874 1.00 97.56 90 ASN A CA 1
ATOM 747 C C . ASN A 1 90 ? -8.058 10.266 2.348 1.00 97.56 90 ASN A C 1
ATOM 749 O O . ASN A 1 90 ? -8.098 9.212 2.985 1.00 97.56 90 ASN A O 1
ATOM 753 N N . LYS A 1 91 ? -7.647 11.398 2.912 1.00 95.94 91 LYS A N 1
ATOM 754 C CA . LYS A 1 91 ? -7.183 11.493 4.298 1.00 95.94 91 LYS A CA 1
ATOM 755 C C . LYS A 1 91 ? -8.220 11.014 5.310 1.00 95.94 91 LYS A C 1
ATOM 757 O O . LYS A 1 91 ? -7.848 10.367 6.284 1.00 95.94 91 LYS A O 1
ATOM 762 N N . ASN A 1 92 ? -9.507 11.255 5.063 1.00 95.94 92 ASN A N 1
ATOM 763 C CA . ASN A 1 92 ? -10.582 10.761 5.925 1.00 95.94 92 ASN A CA 1
ATOM 764 C C . ASN A 1 92 ? -10.678 9.230 5.894 1.00 95.94 92 ASN A C 1
ATOM 766 O O . ASN A 1 92 ? -10.790 8.609 6.952 1.00 95.94 92 ASN A O 1
ATOM 770 N N . ASP A 1 93 ? -10.559 8.621 4.710 1.00 97.50 93 ASP A N 1
ATOM 771 C CA . ASP A 1 93 ? -10.521 7.162 4.554 1.00 97.50 93 ASP A CA 1
ATOM 772 C C . ASP A 1 93 ? -9.269 6.565 5.220 1.00 97.50 93 ASP A C 1
ATOM 774 O O . ASP A 1 93 ? -9.352 5.541 5.896 1.00 97.50 93 ASP A O 1
ATOM 778 N N . TYR A 1 94 ? -8.116 7.235 5.113 1.00 97.44 94 TYR A N 1
ATOM 779 C CA . TYR A 1 94 ? -6.874 6.806 5.766 1.00 97.44 94 TYR A CA 1
ATOM 780 C C . TYR A 1 94 ? -6.942 6.903 7.300 1.00 97.44 94 TYR A C 1
ATOM 782 O O . TYR A 1 94 ? -6.456 6.023 8.015 1.00 97.44 94 TYR A O 1
ATOM 790 N N . ILE A 1 95 ? -7.569 7.954 7.836 1.00 95.94 95 ILE A N 1
ATOM 791 C CA . ILE A 1 95 ? -7.822 8.092 9.278 1.00 95.94 95 ILE A CA 1
ATOM 792 C C . ILE A 1 95 ? -8.783 7.000 9.752 1.00 95.94 95 ILE A C 1
ATOM 794 O O . ILE A 1 95 ? -8.553 6.397 10.800 1.00 95.94 95 ILE A O 1
ATOM 798 N N . LEU A 1 96 ? -9.843 6.719 8.987 1.00 96.50 96 LEU A N 1
ATOM 799 C CA . LEU A 1 96 ? -10.779 5.641 9.299 1.00 96.50 96 LEU A CA 1
ATOM 800 C C . LEU A 1 96 ? -10.070 4.282 9.322 1.00 96.50 96 LEU A C 1
ATOM 802 O O . LEU A 1 96 ? -10.261 3.523 10.269 1.00 96.50 96 LEU A O 1
ATOM 806 N N . LEU A 1 97 ? -9.219 4.010 8.331 1.00 97.12 97 LEU A N 1
ATOM 807 C CA . LEU A 1 97 ? -8.386 2.812 8.280 1.00 97.12 97 LEU A CA 1
ATOM 808 C C . LEU A 1 97 ? -7.555 2.665 9.558 1.00 97.12 97 LEU A C 1
ATOM 810 O O . LEU A 1 97 ? -7.661 1.649 10.235 1.00 97.12 97 LEU A O 1
ATOM 814 N N . ASN A 1 98 ? -6.806 3.696 9.952 1.00 96.75 98 ASN A N 1
ATOM 815 C CA . ASN A 1 98 ? -6.006 3.650 11.179 1.00 96.75 98 ASN A CA 1
ATOM 816 C C . ASN A 1 98 ? -6.848 3.391 12.437 1.00 96.75 98 ASN A C 1
ATOM 818 O O . ASN A 1 98 ? -6.467 2.556 13.254 1.00 96.75 98 ASN A O 1
ATOM 822 N N . LYS A 1 99 ? -8.020 4.028 12.563 1.00 95.69 99 LYS A N 1
ATOM 823 C CA . LYS A 1 99 ? -8.940 3.808 13.693 1.00 95.69 99 LYS A CA 1
ATOM 824 C C . LYS A 1 99 ? -9.470 2.376 13.761 1.00 95.69 99 LYS A C 1
ATOM 826 O O . LYS A 1 99 ? -9.630 1.837 14.851 1.00 95.69 99 LYS A O 1
ATOM 831 N N . LYS A 1 100 ? -9.766 1.758 12.616 1.00 95.62 100 LYS A N 1
ATOM 832 C CA . LYS A 1 100 ? -10.220 0.360 12.562 1.00 95.62 100 LYS A CA 1
ATOM 833 C C . LYS A 1 100 ? -9.120 -0.608 12.995 1.00 95.62 100 LYS A C 1
ATOM 835 O O . LYS A 1 100 ? -9.380 -1.539 13.752 1.00 95.62 100 LYS A O 1
ATOM 840 N N . LEU A 1 101 ? -7.881 -0.351 12.575 1.00 94.44 101 LEU A N 1
ATOM 841 C CA . LEU A 1 101 ? -6.724 -1.164 12.962 1.00 94.44 101 LEU A CA 1
ATOM 842 C C . LEU A 1 101 ? -6.400 -1.027 14.451 1.00 94.44 101 LEU A C 1
ATOM 844 O O . LEU A 1 101 ? -6.099 -2.023 15.100 1.00 94.44 101 LEU A O 1
ATOM 848 N N . GLU A 1 102 ? -6.505 0.182 15.003 1.00 93.56 102 GLU A N 1
ATOM 849 C CA . GLU A 1 102 ? -6.345 0.430 16.440 1.00 93.56 102 GLU A CA 1
ATOM 850 C C . GLU A 1 102 ? -7.336 -0.386 17.283 1.00 93.56 102 GLU A C 1
ATOM 852 O O . GLU A 1 102 ? -6.979 -0.906 18.338 1.00 93.56 102 GLU A O 1
ATOM 857 N N . LYS A 1 103 ? -8.567 -0.553 16.789 1.00 93.75 103 LYS A N 1
ATOM 858 C CA . LYS A 1 103 ? -9.615 -1.362 17.426 1.00 93.75 103 LYS A CA 1
ATOM 859 C C . LYS A 1 103 ? -9.480 -2.868 17.184 1.00 93.75 103 LYS A C 1
ATOM 861 O O . LYS A 1 103 ? -10.267 -3.630 17.738 1.00 93.75 103 LYS A O 1
ATOM 866 N N . GLY A 1 104 ? -8.509 -3.296 16.377 1.00 89.19 104 GLY A N 1
ATOM 867 C CA . GLY A 1 104 ? -8.283 -4.704 16.059 1.00 89.19 104 GLY A CA 1
ATOM 868 C C . GLY A 1 104 ? -9.292 -5.302 15.076 1.00 89.19 104 GLY A C 1
ATOM 869 O O . GLY A 1 104 ? -9.509 -6.505 15.116 1.00 89.19 104 GLY A O 1
ATOM 870 N N . GLU A 1 105 ? -9.900 -4.502 14.192 1.00 84.50 105 GLU A N 1
ATOM 871 C CA . GLU A 1 105 ? -10.885 -4.977 13.197 1.00 84.50 105 GLU A CA 1
ATOM 872 C C . GLU A 1 105 ? -10.264 -5.772 12.014 1.00 84.50 105 GLU A C 1
ATOM 874 O O . GLU A 1 105 ? -10.899 -5.880 10.969 1.00 84.50 105 GLU A O 1
ATOM 879 N N . ILE A 1 106 ? -9.039 -6.307 12.154 1.00 68.88 106 ILE A N 1
ATOM 880 C CA . ILE A 1 106 ? -8.297 -7.064 11.116 1.00 68.88 106 ILE A CA 1
ATOM 881 C C . ILE A 1 106 ? -8.761 -8.517 11.032 1.00 68.88 106 ILE A C 1
ATOM 883 O O . ILE A 1 106 ? -8.814 -9.173 12.096 1.00 68.88 106 ILE A O 1
#

Radius of gyration: 14.2 Å; chains: 1; bounding box: 29×30×45 Å

Sequence (106 aa):
MEQNHDYYQNLLKRLCKADNISPRKPRFENIEDLVIIHVKNHLKEGVDLECFKILNLIYQTAVPLGIKFNQQLYLYPNGDRLDRVAITFNKNDYILLNKKLEKGEI

pLDDT: mean 93.3, std 10.5, range [36.31, 98.5]

Organism: NCBI:txid1349754